Protein AF-A0A7S0WCN9-F1 (afdb_monomer_lite)

Structure (mmCIF, N/CA/C/O backbone):
data_AF-A0A7S0WCN9-F1
#
_entry.id   AF-A0A7S0WCN9-F1
#
loop_
_atom_site.group_PDB
_atom_site.id
_atom_site.type_symbol
_atom_site.label_atom_id
_atom_site.label_alt_id
_atom_site.label_comp_id
_atom_site.label_asym_id
_atom_site.label_entity_id
_atom_site.label_seq_id
_atom_site.pdbx_PDB_ins_code
_atom_site.Cartn_x
_atom_site.Cartn_y
_atom_site.Cartn_z
_atom_site.occupancy
_atom_site.B_iso_or_equiv
_atom_site.auth_seq_id
_atom_site.auth_comp_id
_atom_site.auth_asym_id
_atom_site.auth_atom_id
_atom_site.pdbx_PDB_model_num
ATOM 1 N N . LYS A 1 1 ? 2.904 -35.674 -7.002 1.00 62.03 1 LYS A N 1
ATOM 2 C CA . LYS A 1 1 ? 3.831 -34.622 -6.514 1.00 62.03 1 LYS A CA 1
ATOM 3 C C . LYS A 1 1 ? 3.930 -33.608 -7.644 1.00 62.03 1 LYS A C 1
ATOM 5 O O . LYS A 1 1 ? 4.230 -34.049 -8.742 1.00 62.03 1 LYS A O 1
ATOM 10 N N . ALA A 1 2 ? 3.577 -32.339 -7.441 1.00 75.25 2 ALA A N 1
ATOM 11 C CA . ALA A 1 2 ? 3.758 -31.344 -8.496 1.00 75.25 2 ALA A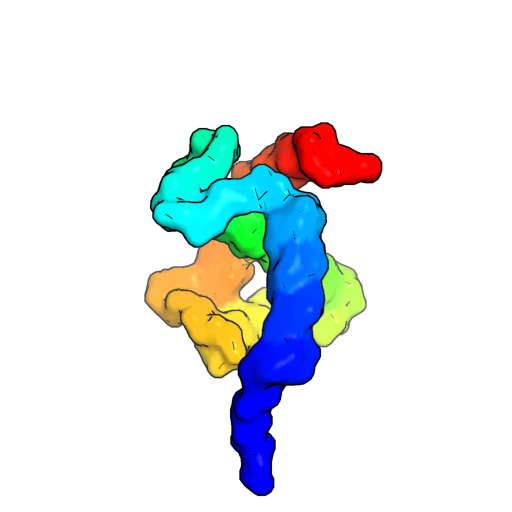 CA 1
ATOM 12 C C . ALA A 1 2 ? 5.265 -31.168 -8.734 1.00 75.25 2 ALA A C 1
ATOM 14 O O . ALA A 1 2 ? 6.011 -30.931 -7.783 1.00 75.25 2 ALA A O 1
ATOM 15 N N . THR A 1 3 ? 5.706 -31.360 -9.969 1.00 83.69 3 THR A N 1
ATOM 16 C CA . THR A 1 3 ? 7.075 -31.091 -10.415 1.00 83.69 3 THR A CA 1
ATOM 17 C C . THR A 1 3 ? 7.021 -29.947 -11.419 1.00 83.69 3 THR A C 1
ATOM 19 O O . THR A 1 3 ? 6.090 -29.931 -12.225 1.00 83.69 3 THR A O 1
ATOM 22 N N . PRO A 1 4 ? 7.959 -28.984 -11.373 1.00 83.88 4 PRO A N 1
ATOM 23 C CA . PRO A 1 4 ? 8.015 -27.924 -12.372 1.00 83.88 4 PRO A CA 1
ATOM 24 C C . PRO A 1 4 ? 8.097 -28.520 -13.782 1.00 83.88 4 PRO A C 1
ATOM 26 O O . PRO A 1 4 ? 8.861 -29.460 -13.992 1.00 83.88 4 PRO A O 1
ATOM 29 N N . ASP A 1 5 ? 7.319 -27.974 -14.716 1.00 91.19 5 ASP A N 1
ATOM 30 C CA . ASP A 1 5 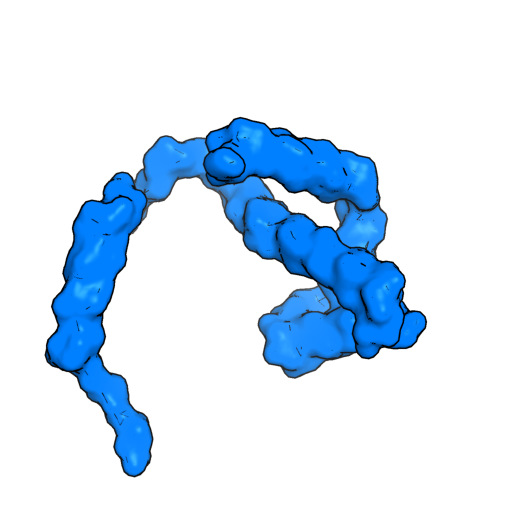? 7.359 -28.314 -16.141 1.00 91.19 5 ASP A CA 1
ATOM 31 C C . ASP A 1 5 ? 8.065 -27.181 -16.904 1.00 91.19 5 ASP A C 1
ATOM 33 O O . ASP A 1 5 ? 7.406 -26.236 -17.346 1.00 91.19 5 ASP A O 1
ATOM 37 N N . PRO A 1 6 ? 9.408 -27.203 -16.986 1.00 88.62 6 PRO A N 1
ATOM 38 C CA . PRO A 1 6 ? 10.170 -26.142 -17.632 1.00 88.62 6 PRO A CA 1
ATOM 39 C C . PRO A 1 6 ? 9.871 -26.036 -19.133 1.00 88.62 6 PRO A C 1
ATOM 41 O O . PRO A 1 6 ? 9.850 -24.924 -19.660 1.00 88.62 6 PRO A O 1
ATOM 44 N N . ASP A 1 7 ? 9.595 -27.157 -19.801 1.00 92.62 7 ASP A N 1
ATOM 45 C CA . ASP A 1 7 ? 9.348 -27.197 -21.244 1.00 92.62 7 ASP A CA 1
ATOM 46 C C . ASP A 1 7 ? 7.955 -26.652 -21.584 1.00 92.62 7 ASP A C 1
ATOM 48 O O . ASP A 1 7 ? 7.803 -25.884 -22.537 1.00 92.62 7 ASP A O 1
ATOM 52 N N . GLY A 1 8 ? 6.947 -26.959 -20.761 1.00 91.12 8 GLY A N 1
ATOM 53 C CA . GLY A 1 8 ? 5.594 -26.423 -20.912 1.00 91.12 8 GLY A CA 1
ATOM 54 C C . GLY A 1 8 ? 5.494 -24.916 -20.661 1.00 91.12 8 GLY A C 1
ATOM 55 O O . GLY A 1 8 ? 4.713 -24.232 -21.328 1.00 91.12 8 GLY A O 1
ATOM 56 N N . VAL A 1 9 ? 6.301 -24.357 -19.748 1.00 91.69 9 VAL A N 1
ATOM 57 C CA . VAL A 1 9 ? 6.300 -22.904 -19.469 1.00 91.69 9 VAL A CA 1
ATOM 58 C C . VAL A 1 9 ? 7.237 -22.101 -20.371 1.00 91.69 9 VAL A C 1
ATOM 60 O O . VAL A 1 9 ? 7.047 -20.891 -20.510 1.00 91.69 9 VAL A O 1
ATOM 63 N N . ALA A 1 10 ? 8.224 -22.733 -21.010 1.00 90.81 10 ALA A N 1
ATOM 64 C CA . ALA A 1 10 ? 9.166 -22.073 -21.914 1.00 90.81 10 ALA A CA 1
ATOM 65 C C . ALA A 1 10 ? 8.502 -21.170 -22.981 1.00 90.81 10 ALA A C 1
ATOM 67 O O . ALA A 1 10 ? 8.930 -20.016 -23.107 1.00 90.81 10 ALA A O 1
ATOM 68 N N . PRO A 1 11 ? 7.449 -21.597 -23.714 1.00 93.62 11 PRO A N 1
ATOM 69 C CA . PRO A 1 11 ? 6.794 -20.733 -24.698 1.00 93.62 11 PRO A CA 1
ATOM 70 C C . PRO A 1 11 ? 6.088 -19.524 -24.064 1.00 93.62 11 PRO A C 1
ATOM 72 O O . PRO A 1 11 ? 6.135 -18.430 -24.626 1.00 93.62 11 PRO A O 1
ATOM 75 N N . LEU A 1 12 ? 5.498 -19.680 -22.873 1.00 90.12 12 LEU A N 1
ATOM 76 C CA . LEU A 1 12 ? 4.849 -18.584 -22.138 1.00 90.12 12 LEU A CA 1
ATOM 77 C C . LEU A 1 12 ? 5.874 -17.545 -21.674 1.00 90.12 12 LEU A C 1
ATOM 79 O O . LEU A 1 12 ? 5.661 -16.338 -21.801 1.00 90.12 12 LEU A O 1
ATOM 83 N N . ILE A 1 13 ? 7.023 -18.018 -21.184 1.00 85.19 13 ILE A N 1
ATOM 84 C CA . ILE A 1 13 ? 8.144 -17.160 -20.804 1.00 85.19 13 ILE A CA 1
ATOM 85 C C . ILE A 1 13 ? 8.663 -16.406 -22.033 1.00 85.19 13 ILE A C 1
ATOM 87 O O . ILE A 1 13 ? 8.854 -15.195 -21.963 1.00 85.19 13 ILE A O 1
ATOM 91 N N . ALA A 1 14 ? 8.860 -17.084 -23.167 1.00 85.50 14 ALA A N 1
ATOM 92 C CA . ALA A 1 14 ? 9.323 -16.453 -24.403 1.00 85.50 14 ALA A CA 1
ATOM 93 C C . ALA A 1 14 ? 8.346 -15.377 -24.910 1.00 85.50 14 ALA A C 1
ATOM 95 O O . ALA A 1 14 ? 8.777 -14.282 -25.275 1.00 85.50 14 ALA A O 1
ATOM 96 N N . GLN A 1 15 ? 7.039 -15.648 -24.870 1.00 88.19 15 GLN A N 1
ATOM 97 C CA . GLN A 1 15 ? 6.007 -14.686 -25.255 1.00 88.19 15 GLN A CA 1
ATOM 98 C C . GLN A 1 15 ? 5.998 -13.453 -24.341 1.00 88.19 15 GLN A C 1
ATOM 100 O O . GLN A 1 15 ? 6.038 -12.326 -24.833 1.00 88.19 15 GLN A O 1
ATOM 105 N N . SER A 1 16 ? 5.999 -13.660 -23.021 1.00 84.38 16 SER A N 1
ATOM 106 C CA . SER A 1 16 ? 6.042 -12.575 -22.032 1.00 84.38 16 SER A CA 1
ATOM 107 C C . SER A 1 16 ? 7.287 -11.697 -22.212 1.00 84.38 16 SER A C 1
ATOM 109 O O . SER A 1 16 ? 7.205 -10.469 -22.238 1.00 84.38 16 SER A O 1
ATOM 111 N N . ARG A 1 17 ? 8.444 -12.328 -22.450 1.00 79.81 17 ARG A N 1
ATOM 112 C CA . ARG A 1 17 ? 9.712 -11.643 -22.736 1.00 79.81 17 ARG A CA 1
ATOM 113 C C . ARG A 1 17 ? 9.663 -10.809 -24.016 1.00 79.81 17 ARG A C 1
ATOM 115 O O . ARG A 1 17 ? 10.149 -9.685 -24.019 1.00 79.81 17 ARG A O 1
ATOM 122 N N . ALA A 1 18 ? 9.064 -11.326 -25.089 1.00 81.56 18 ALA A N 1
ATOM 123 C CA . ALA A 1 18 ? 8.911 -10.577 -26.337 1.00 81.56 18 ALA A CA 1
ATOM 124 C C . ALA A 1 18 ? 7.998 -9.347 -26.172 1.00 81.56 18 ALA A C 1
ATOM 126 O O . ALA A 1 18 ? 8.200 -8.326 -26.829 1.00 81.56 18 ALA A O 1
ATOM 127 N N . GLN A 1 19 ? 7.007 -9.430 -25.281 1.00 82.38 19 GLN A N 1
ATOM 128 C CA . GLN A 1 19 ? 6.061 -8.347 -25.012 1.00 82.38 19 GLN A CA 1
ATOM 129 C C . GLN A 1 19 ? 6.608 -7.279 -24.061 1.00 82.38 19 GLN A C 1
ATOM 131 O O . GLN A 1 19 ? 6.255 -6.110 -24.210 1.00 82.38 19 GLN A O 1
ATOM 136 N N . SER A 1 20 ? 7.462 -7.648 -23.101 1.00 73.75 20 SER A N 1
ATOM 137 C CA . SER A 1 20 ? 7.898 -6.735 -22.039 1.00 73.75 20 SER A CA 1
ATOM 138 C C . SER A 1 20 ? 8.747 -5.564 -22.543 1.00 73.75 20 SER A C 1
ATOM 140 O O . SER A 1 20 ? 8.786 -4.526 -21.888 1.00 73.75 20 SER A O 1
ATOM 142 N N . ARG A 1 21 ? 9.415 -5.699 -23.702 1.00 69.12 21 ARG A N 1
ATOM 143 C CA . ARG A 1 21 ? 10.404 -4.726 -24.220 1.00 69.12 21 ARG A CA 1
ATOM 144 C C . ARG A 1 21 ? 11.489 -4.364 -23.185 1.00 69.12 21 ARG A C 1
ATOM 146 O O . ARG A 1 21 ? 12.104 -3.304 -23.285 1.00 69.12 21 ARG A O 1
ATOM 153 N N . LEU A 1 22 ? 11.716 -5.227 -22.190 1.00 69.31 22 LEU A N 1
ATOM 154 C CA . LEU A 1 22 ? 12.718 -5.040 -21.141 1.00 69.31 22 LEU A CA 1
ATOM 155 C C . LEU A 1 22 ? 14.033 -5.735 -21.527 1.00 69.31 22 LEU A C 1
ATOM 157 O O . LEU A 1 22 ? 13.986 -6.830 -22.093 1.00 69.31 22 LEU A O 1
ATOM 161 N N . PRO A 1 23 ? 15.200 -5.163 -21.190 1.00 64.12 23 PRO A N 1
ATOM 162 C CA . PRO A 1 23 ? 16.465 -5.879 -21.248 1.00 64.12 23 PRO A CA 1
ATOM 163 C C . PRO A 1 23 ? 16.448 -7.053 -20.261 1.00 64.12 23 PRO A C 1
ATOM 165 O O . PRO A 1 23 ? 16.042 -6.906 -19.109 1.00 64.12 23 PRO A O 1
ATOM 168 N N . LEU A 1 24 ? 16.868 -8.234 -20.719 1.00 64.56 24 LEU A N 1
ATOM 169 C CA . LEU A 1 24 ? 16.893 -9.478 -19.929 1.00 64.56 24 LEU A CA 1
ATOM 170 C C . LEU A 1 24 ? 18.314 -9.989 -19.674 1.00 64.56 24 LEU A C 1
ATOM 172 O O . LEU A 1 24 ? 18.503 -11.065 -19.117 1.00 64.56 24 LEU A O 1
ATOM 176 N N . ASP A 1 25 ? 19.308 -9.219 -20.096 1.00 72.62 25 ASP A N 1
ATOM 177 C CA . ASP A 1 25 ? 20.741 -9.464 -19.932 1.00 72.62 25 ASP A CA 1
ATOM 178 C C . ASP A 1 25 ? 21.268 -8.995 -18.564 1.00 72.62 25 ASP A C 1
ATOM 180 O O . ASP A 1 25 ? 22.474 -8.971 -18.331 1.00 72.62 25 ASP A O 1
ATOM 184 N N . GLY A 1 26 ? 20.368 -8.610 -17.654 1.00 61.72 26 GLY A N 1
ATOM 185 C CA . GLY A 1 26 ? 20.724 -8.019 -16.367 1.00 61.72 26 GLY A CA 1
ATOM 186 C C . GLY A 1 26 ? 21.162 -6.559 -16.468 1.00 61.72 26 GLY A C 1
ATOM 187 O O . GLY A 1 26 ? 21.546 -5.984 -15.448 1.00 61.72 26 GLY A O 1
ATOM 188 N N . SER A 1 27 ? 21.093 -5.941 -17.654 1.00 62.41 27 SER A N 1
ATOM 189 C CA . SER A 1 27 ? 21.244 -4.494 -17.753 1.00 62.41 27 SER A CA 1
ATOM 190 C C . SER A 1 27 ? 20.080 -3.795 -17.035 1.00 62.41 27 SER A C 1
ATOM 192 O O . SER A 1 27 ? 18.973 -4.343 -16.953 1.00 62.41 27 SER A O 1
ATOM 194 N N . PRO A 1 28 ? 20.318 -2.607 -16.449 1.00 59.50 28 PRO A N 1
ATOM 195 C CA . PRO A 1 28 ? 19.282 -1.882 -15.733 1.00 59.50 28 PRO A CA 1
ATOM 196 C C . PRO A 1 28 ? 18.059 -1.676 -16.625 1.00 59.50 28 PRO A C 1
ATOM 198 O O . PRO A 1 28 ? 18.184 -1.277 -17.785 1.00 59.50 28 PRO A O 1
ATOM 201 N N . VAL A 1 29 ? 16.871 -1.930 -16.073 1.00 61.75 29 VAL A N 1
ATOM 202 C CA . VAL A 1 29 ? 15.606 -1.606 -16.739 1.00 61.75 29 VAL A CA 1
ATOM 203 C C . VAL A 1 29 ? 15.678 -0.141 -17.219 1.00 61.75 29 VAL A C 1
ATOM 205 O O . VAL A 1 29 ? 16.057 0.712 -16.419 1.00 61.75 29 VAL A O 1
ATOM 208 N N . PRO A 1 30 ? 15.323 0.203 -18.477 1.00 54.50 30 PRO A N 1
ATOM 209 C CA . PRO A 1 30 ? 15.594 1.524 -19.065 1.00 54.50 30 PRO A CA 1
ATOM 210 C C . PRO A 1 30 ? 14.826 2.695 -18.433 1.00 54.50 30 PRO A C 1
ATOM 212 O O . PRO A 1 30 ? 14.892 3.820 -18.922 1.00 54.50 30 PRO A O 1
ATOM 215 N N . ALA A 1 31 ? 14.072 2.457 -17.365 1.00 62.78 31 ALA A N 1
ATOM 216 C CA . ALA A 1 31 ? 13.440 3.496 -16.581 1.00 62.78 31 ALA A CA 1
ATOM 217 C C . ALA A 1 31 ? 14.364 3.800 -15.402 1.00 62.78 31 ALA A C 1
ATOM 219 O O . ALA A 1 31 ? 14.573 2.927 -14.568 1.00 62.78 31 ALA A O 1
ATOM 220 N N . GLY A 1 32 ? 14.916 5.015 -15.333 1.00 72.06 32 GLY A N 1
ATOM 221 C CA . GLY A 1 32 ? 15.734 5.508 -14.216 1.00 72.06 32 GLY A CA 1
ATOM 222 C C . GLY A 1 32 ? 14.954 5.649 -12.904 1.00 72.06 32 GLY A C 1
ATOM 223 O O . GLY A 1 32 ? 14.904 6.732 -12.333 1.00 72.06 32 GLY A O 1
ATOM 224 N N . LEU A 1 33 ? 14.298 4.573 -12.477 1.00 80.62 33 LEU A N 1
ATOM 225 C CA . LEU A 1 33 ? 13.606 4.427 -11.211 1.00 80.62 33 LEU A CA 1
ATOM 226 C C . LEU A 1 33 ? 14.641 4.069 -10.154 1.00 80.62 33 LEU A C 1
ATOM 228 O O . LEU A 1 33 ? 15.436 3.141 -10.326 1.00 80.62 33 LEU A O 1
ATOM 232 N N . SER A 1 34 ? 14.619 4.809 -9.057 1.00 88.12 34 SER A N 1
ATOM 233 C CA . SER A 1 34 ? 15.378 4.452 -7.868 1.00 88.12 34 SER A CA 1
ATOM 234 C C . SER A 1 34 ? 14.789 3.190 -7.211 1.00 88.12 34 SER A C 1
ATOM 236 O O . SER A 1 34 ? 13.617 2.864 -7.432 1.00 88.12 34 SER A O 1
ATOM 238 N N . PRO A 1 35 ? 15.561 2.456 -6.389 1.00 87.44 35 PRO A N 1
ATOM 239 C CA . PRO A 1 35 ? 15.018 1.382 -5.554 1.00 87.44 35 PRO A CA 1
ATOM 240 C C . PRO A 1 35 ? 13.813 1.831 -4.717 1.00 87.44 35 PRO A C 1
ATOM 242 O O . PRO A 1 35 ? 12.873 1.062 -4.514 1.00 87.44 35 PRO A O 1
ATOM 245 N N . GLU A 1 36 ? 13.820 3.087 -4.273 1.00 91.12 36 GLU A N 1
ATOM 246 C CA . GLU A 1 36 ? 12.721 3.721 -3.557 1.00 91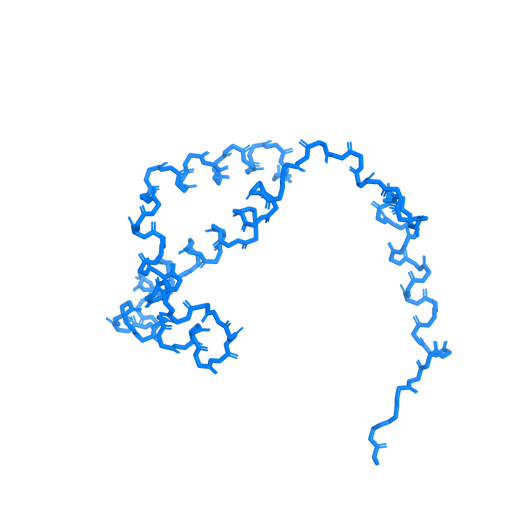.12 36 GLU A CA 1
ATOM 247 C C . GLU A 1 36 ? 11.488 3.868 -4.452 1.00 91.12 36 GLU A C 1
ATOM 249 O O . GLU A 1 36 ? 10.403 3.458 -4.046 1.00 91.12 36 GLU A O 1
ATOM 254 N N . ASP A 1 37 ? 11.650 4.359 -5.686 1.00 90.12 37 ASP A N 1
ATOM 255 C CA . ASP A 1 37 ? 10.540 4.455 -6.642 1.00 90.12 37 ASP A CA 1
ATOM 256 C C . ASP A 1 37 ? 9.930 3.077 -6.912 1.00 90.12 37 ASP A C 1
ATOM 258 O O . ASP A 1 37 ? 8.711 2.940 -6.948 1.00 90.12 37 ASP A O 1
ATOM 262 N N . ILE A 1 38 ? 10.757 2.037 -7.057 1.00 90.19 38 ILE A N 1
ATOM 263 C CA . ILE A 1 38 ? 10.277 0.663 -7.254 1.00 90.19 38 ILE A CA 1
ATOM 264 C C . ILE A 1 38 ? 9.450 0.210 -6.047 1.00 90.19 38 ILE A C 1
ATOM 266 O O . ILE A 1 38 ? 8.344 -0.307 -6.216 1.00 90.19 38 ILE A O 1
ATOM 270 N N . ALA A 1 39 ? 9.960 0.412 -4.829 1.00 92.62 39 ALA A N 1
ATOM 271 C CA . ALA A 1 39 ? 9.255 0.025 -3.613 1.00 92.62 39 ALA A CA 1
ATOM 272 C C . ALA A 1 39 ? 7.914 0.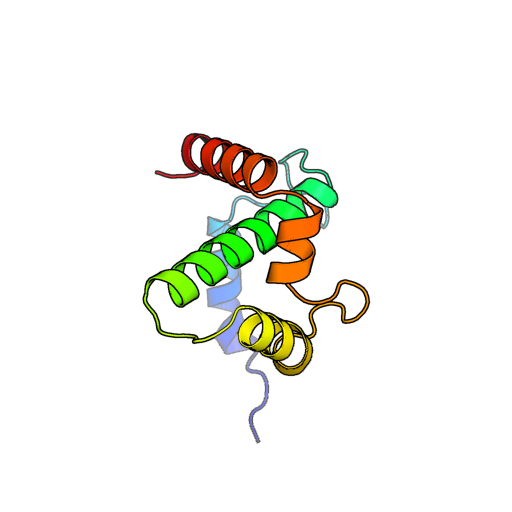760 -3.479 1.00 92.62 39 ALA A C 1
ATOM 274 O O . ALA A 1 39 ? 6.886 0.138 -3.216 1.00 92.62 39 ALA A O 1
ATOM 275 N N . GLU A 1 40 ? 7.892 2.071 -3.694 1.00 95.31 40 GLU A N 1
ATOM 276 C CA . GLU A 1 40 ? 6.666 2.855 -3.587 1.00 95.31 40 GLU A CA 1
ATOM 277 C C . GLU A 1 40 ? 5.671 2.535 -4.710 1.00 95.31 40 GLU A C 1
ATOM 279 O O . GLU A 1 40 ? 4.477 2.429 -4.439 1.00 95.31 40 GLU A O 1
ATOM 284 N N . MET A 1 41 ? 6.132 2.315 -5.948 1.00 94.12 41 MET A N 1
ATOM 285 C CA . MET A 1 41 ? 5.268 1.899 -7.061 1.00 94.12 41 MET A CA 1
ATOM 286 C C . MET A 1 41 ? 4.591 0.553 -6.792 1.00 94.12 41 MET A C 1
ATOM 288 O O . MET A 1 41 ? 3.476 0.333 -7.260 1.00 94.12 41 MET A O 1
ATOM 292 N N . ILE A 1 42 ? 5.234 -0.330 -6.023 1.00 94.12 42 ILE A N 1
ATOM 293 C CA . ILE A 1 42 ? 4.657 -1.611 -5.605 1.00 94.12 42 ILE A CA 1
ATOM 294 C C . ILE A 1 42 ? 3.706 -1.422 -4.419 1.00 94.12 42 ILE A C 1
ATOM 296 O O . ILE A 1 42 ? 2.581 -1.917 -4.450 1.00 94.12 42 ILE A O 1
ATOM 300 N N . PHE A 1 43 ? 4.131 -0.721 -3.365 1.00 97.00 43 PHE A N 1
ATOM 301 C CA . PHE A 1 43 ? 3.407 -0.723 -2.091 1.00 97.00 43 PHE A CA 1
ATOM 302 C C . PHE A 1 43 ? 2.357 0.382 -1.949 1.00 97.00 43 PHE A C 1
ATOM 304 O O . PHE A 1 43 ? 1.369 0.173 -1.250 1.00 97.00 43 PHE A O 1
ATOM 311 N N . PHE A 1 44 ? 2.488 1.534 -2.611 1.00 98.12 44 PHE A N 1
ATOM 312 C CA . PHE A 1 44 ? 1.473 2.593 -2.518 1.00 98.12 44 PHE A CA 1
ATOM 313 C C . PHE A 1 44 ? 0.117 2.172 -3.102 1.00 98.12 44 PHE A C 1
ATOM 315 O O . PHE A 1 44 ? -0.900 2.476 -2.475 1.00 98.12 44 PHE A O 1
ATOM 322 N N . PRO A 1 45 ? 0.042 1.440 -4.234 1.00 97.69 45 PRO A N 1
ATOM 323 C CA . PRO A 1 45 ? -1.226 0.879 -4.693 1.00 97.69 45 PRO A CA 1
ATOM 324 C C . PRO A 1 45 ? -1.847 -0.086 -3.680 1.00 97.69 45 PRO A C 1
ATOM 326 O O . PRO A 1 45 ? -3.062 -0.085 -3.512 1.00 97.69 45 PRO A O 1
ATOM 329 N N . VAL A 1 46 ? -1.027 -0.861 -2.959 1.00 97.62 46 VAL A N 1
ATOM 330 C CA . VAL A 1 46 ? -1.507 -1.771 -1.906 1.00 97.62 46 VAL A CA 1
ATOM 331 C C . VAL A 1 46 ? -2.074 -0.990 -0.719 1.00 97.62 46 VAL A C 1
ATOM 333 O O . VAL A 1 46 ? -3.126 -1.357 -0.208 1.00 97.62 46 VAL A O 1
ATOM 336 N N . VAL A 1 47 ? -1.441 0.118 -0.318 1.00 98.00 47 VAL A N 1
ATOM 337 C CA . VAL A 1 47 ? -2.003 1.025 0.701 1.00 98.00 47 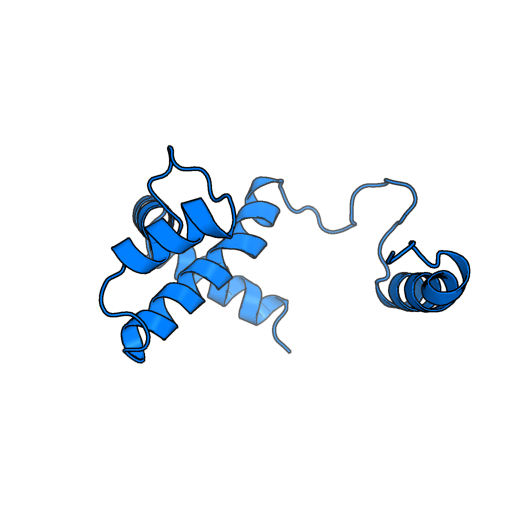VAL A CA 1
ATOM 338 C C . VAL A 1 47 ? -3.337 1.609 0.229 1.00 98.00 47 VAL A C 1
ATOM 340 O O . VAL A 1 47 ? -4.301 1.634 0.990 1.00 98.00 47 VAL A O 1
ATOM 343 N N . ASN A 1 48 ? -3.433 2.028 -1.035 1.00 97.81 48 ASN A N 1
ATOM 344 C CA . ASN A 1 48 ? -4.682 2.547 -1.592 1.00 97.81 48 ASN A CA 1
ATOM 345 C C . ASN A 1 48 ? -5.798 1.489 -1.604 1.00 97.81 48 ASN A C 1
ATOM 347 O O . ASN A 1 48 ? -6.939 1.795 -1.265 1.00 97.81 48 ASN A O 1
ATOM 351 N N . GLU A 1 49 ? -5.475 0.240 -1.939 1.00 97.69 49 GLU A N 1
ATOM 352 C CA . GLU A 1 49 ? -6.436 -0.862 -1.872 1.00 97.69 49 GLU A CA 1
ATOM 353 C C . GLU A 1 49 ? -6.828 -1.191 -0.427 1.00 97.69 49 GLU A C 1
ATOM 355 O O . GLU A 1 49 ? -8.003 -1.418 -0.154 1.00 97.69 49 GLU A O 1
ATOM 360 N N . ALA A 1 50 ? -5.893 -1.113 0.526 1.00 97.19 50 ALA A N 1
ATOM 361 C CA . ALA A 1 50 ? -6.201 -1.237 1.949 1.00 97.19 50 ALA A CA 1
ATOM 362 C C . ALA A 1 50 ? -7.221 -0.174 2.407 1.00 97.19 50 ALA A C 1
ATOM 364 O O . ALA A 1 50 ? -8.170 -0.490 3.125 1.00 97.19 50 ALA A O 1
ATOM 365 N N . CYS A 1 51 ? -7.085 1.074 1.942 1.00 96.50 51 CYS A N 1
ATOM 366 C CA . CYS A 1 51 ? -8.081 2.118 2.188 1.00 96.50 51 CYS A CA 1
ATOM 367 C C . CYS A 1 51 ? -9.443 1.779 1.566 1.00 96.50 51 CYS A C 1
ATOM 369 O O . CYS A 1 51 ? -10.474 2.036 2.189 1.00 96.50 51 CYS A O 1
ATOM 371 N N . ARG A 1 52 ? -9.464 1.193 0.362 1.00 97.81 52 ARG A N 1
ATOM 372 C CA . ARG A 1 52 ? -10.707 0.790 -0.310 1.00 97.81 52 ARG A CA 1
ATOM 373 C C . ARG A 1 52 ? -11.426 -0.328 0.428 1.00 97.81 52 ARG A C 1
ATOM 375 O O . ARG A 1 52 ? -12.601 -0.163 0.724 1.00 97.81 52 ARG A O 1
ATOM 382 N N . VAL A 1 53 ? -10.742 -1.406 0.806 1.00 97.69 53 VAL A N 1
ATOM 383 C CA . VAL A 1 53 ? -11.385 -2.520 1.530 1.00 97.69 53 VAL A CA 1
ATOM 384 C C . VAL A 1 53 ? -11.894 -2.101 2.916 1.00 97.69 53 VAL A C 1
ATOM 386 O O . VAL A 1 53 ? -12.896 -2.642 3.385 1.00 97.69 53 VAL A O 1
ATOM 389 N N . LEU A 1 54 ? -11.257 -1.110 3.556 1.00 96.44 54 LEU A N 1
ATOM 390 C CA . LEU A 1 54 ? -11.781 -0.475 4.772 1.00 96.44 54 LEU A CA 1
ATOM 391 C C . LEU A 1 54 ? -13.036 0.353 4.478 1.00 96.44 54 LEU A C 1
ATOM 393 O O . LEU A 1 54 ? -14.037 0.214 5.175 1.00 96.44 54 LEU A O 1
ATOM 397 N N . ALA A 1 55 ? -13.003 1.199 3.445 1.00 97.19 55 ALA A N 1
ATOM 398 C CA . ALA A 1 55 ? -14.133 2.049 3.065 1.00 97.19 55 ALA A CA 1
ATOM 399 C C . ALA A 1 55 ? -15.352 1.241 2.586 1.00 97.19 55 ALA A C 1
ATOM 401 O O . ALA A 1 55 ? -16.490 1.621 2.850 1.00 97.19 55 ALA A O 1
ATOM 402 N N . GLU A 1 56 ? -15.116 0.114 1.914 1.00 98.12 56 GLU A N 1
ATOM 403 C CA . GLU A 1 56 ? -16.133 -0.838 1.460 1.00 98.12 56 GLU A CA 1
ATOM 404 C C . GLU A 1 56 ? -16.668 -1.715 2.614 1.00 98.12 56 GLU A C 1
ATOM 406 O O . GLU A 1 56 ? -17.627 -2.462 2.427 1.00 98.12 56 GLU A O 1
ATOM 411 N N . GLY A 1 57 ? -16.085 -1.623 3.818 1.00 96.94 57 GLY A N 1
ATOM 412 C CA . GLY A 1 57 ? -16.516 -2.373 5.000 1.00 96.94 57 GLY A CA 1
ATOM 413 C C . GLY A 1 57 ? -16.188 -3.869 4.955 1.00 96.94 57 GLY A C 1
ATOM 414 O O . GLY A 1 57 ? -16.727 -4.634 5.753 1.00 96.94 57 GLY A O 1
ATOM 415 N N . ILE A 1 58 ? -15.306 -4.294 4.043 1.00 97.56 58 ILE A N 1
ATOM 416 C CA . ILE A 1 58 ? -14.825 -5.682 3.941 1.00 97.56 58 ILE A CA 1
ATOM 417 C C . ILE A 1 58 ? -13.993 -6.037 5.178 1.00 97.56 58 ILE A C 1
ATOM 419 O O . ILE A 1 58 ? -14.053 -7.160 5.679 1.00 97.56 58 ILE A O 1
ATOM 423 N N . VAL A 1 59 ? -13.231 -5.065 5.682 1.00 96.88 59 VAL A N 1
ATOM 424 C CA . VAL A 1 59 ? -12.438 -5.190 6.904 1.00 96.88 59 VAL A CA 1
ATOM 425 C C . VAL A 1 59 ? -12.905 -4.154 7.921 1.00 96.88 59 VAL A C 1
ATOM 427 O O . VAL A 1 59 ? -13.143 -2.999 7.581 1.00 96.88 59 VAL A O 1
ATOM 430 N N . VAL A 1 60 ? -13.027 -4.564 9.186 1.00 96.00 60 VAL A N 1
ATOM 431 C CA . VAL A 1 60 ? -13.577 -3.718 10.259 1.00 96.00 60 VAL A CA 1
ATOM 432 C C . VAL A 1 60 ? -12.546 -2.714 10.784 1.00 96.00 60 VAL A C 1
ATOM 434 O O . VAL A 1 60 ? -12.912 -1.618 11.207 1.00 96.00 60 VAL A O 1
ATOM 437 N N . LYS A 1 61 ? -11.258 -3.081 10.801 1.00 97.19 61 LYS 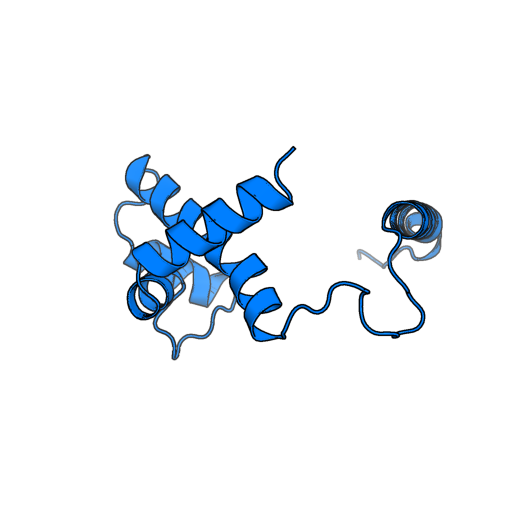A N 1
ATOM 438 C CA . LYS A 1 61 ? -10.174 -2.272 11.379 1.00 97.19 61 LYS A CA 1
ATOM 439 C C . LYS A 1 61 ? -8.906 -2.351 10.535 1.00 97.19 61 LYS A C 1
ATOM 441 O O . LYS A 1 61 ? -8.544 -3.419 10.051 1.00 97.19 61 LYS A O 1
ATOM 446 N N . SER A 1 62 ? -8.171 -1.244 10.444 1.00 96.81 62 SER A N 1
ATOM 447 C CA . SER A 1 62 ? -6.871 -1.194 9.753 1.00 96.81 62 SER A CA 1
ATOM 448 C C . SER A 1 62 ? -5.851 -2.182 10.328 1.00 96.81 62 SER A C 1
ATOM 450 O O . SER A 1 62 ? -5.118 -2.812 9.572 1.00 96.81 62 SER A O 1
ATOM 452 N N . SER A 1 63 ? -5.866 -2.402 11.646 1.00 97.25 63 SER A N 1
ATOM 453 C CA . SER A 1 63 ? -4.983 -3.356 12.331 1.00 97.25 63 SER A CA 1
ATOM 454 C C . SER A 1 63 ? -5.110 -4.796 11.827 1.00 97.25 63 SER A C 1
ATOM 456 O O . SER A 1 63 ? -4.142 -5.558 11.885 1.00 97.25 63 SER A O 1
ATOM 458 N N . ASP A 1 64 ? -6.290 -5.187 11.341 1.00 97.94 64 ASP A N 1
ATOM 459 C CA . ASP A 1 64 ? -6.514 -6.534 10.810 1.00 97.94 64 ASP A CA 1
ATOM 460 C C . ASP A 1 64 ? -5.813 -6.689 9.452 1.00 97.94 64 ASP A C 1
ATOM 462 O O . ASP A 1 64 ? -5.227 -7.735 9.171 1.00 97.94 64 ASP A O 1
ATOM 466 N N . ILE A 1 65 ? -5.780 -5.617 8.650 1.00 97.81 65 ILE A N 1
ATOM 467 C CA . ILE A 1 65 ? -5.015 -5.557 7.396 1.00 97.81 65 ILE A CA 1
ATOM 468 C C . ILE A 1 65 ? -3.519 -5.598 7.688 1.00 97.81 65 ILE A C 1
ATOM 470 O O . ILE A 1 65 ? -2.793 -6.351 7.045 1.00 97.81 65 ILE A O 1
ATOM 474 N N . ASP A 1 66 ? -3.056 -4.833 8.676 1.00 98.19 66 ASP A N 1
ATOM 475 C CA . ASP A 1 66 ? -1.649 -4.832 9.084 1.00 98.19 66 ASP A CA 1
ATOM 476 C C . ASP A 1 66 ? -1.193 -6.220 9.545 1.00 98.19 66 ASP A C 1
ATOM 478 O O . ASP A 1 66 ? -0.158 -6.723 9.102 1.00 98.19 66 ASP A O 1
ATOM 482 N N . THR A 1 67 ? -2.013 -6.888 10.357 1.00 97.94 67 THR A N 1
ATOM 483 C CA . THR A 1 67 ? -1.756 -8.256 10.821 1.00 97.94 67 THR A CA 1
ATOM 484 C C . THR A 1 67 ? -1.730 -9.242 9.654 1.00 97.94 67 THR A C 1
ATOM 486 O O . THR A 1 67 ? -0.815 -10.063 9.563 1.00 97.94 67 THR A O 1
ATOM 489 N N . ALA A 1 68 ? -2.686 -9.146 8.725 1.00 97.31 68 ALA A N 1
ATOM 490 C CA . ALA A 1 68 ? -2.727 -9.988 7.533 1.00 97.31 68 ALA A CA 1
ATOM 491 C C . ALA A 1 68 ? -1.523 -9.747 6.609 1.00 97.31 68 ALA A C 1
ATOM 493 O O . ALA A 1 68 ? -0.954 -10.699 6.076 1.00 97.31 68 ALA A O 1
ATOM 494 N N . ALA A 1 69 ? -1.082 -8.498 6.450 1.00 97.38 69 ALA A N 1
ATOM 495 C CA . ALA A 1 69 ? 0.090 -8.167 5.650 1.00 97.38 69 ALA A CA 1
ATOM 496 C C . ALA A 1 69 ? 1.374 -8.745 6.261 1.00 97.38 69 ALA A C 1
ATOM 498 O O . ALA A 1 69 ? 2.191 -9.323 5.542 1.00 97.38 69 ALA A O 1
ATOM 499 N N . ILE A 1 70 ? 1.540 -8.645 7.582 1.00 98.06 70 ILE A N 1
ATOM 500 C CA . ILE A 1 70 ? 2.710 -9.183 8.286 1.00 98.06 70 ILE A CA 1
ATOM 501 C C . ILE A 1 70 ? 2.716 -10.713 8.239 1.00 98.06 70 ILE A C 1
ATOM 503 O O . ILE A 1 70 ? 3.696 -11.314 7.802 1.00 98.06 70 ILE A O 1
ATOM 507 N N . LEU A 1 71 ? 1.628 -11.351 8.677 1.00 97.88 71 LEU A N 1
ATOM 508 C CA . LEU A 1 71 ? 1.578 -12.804 8.848 1.00 97.88 71 LEU A CA 1
ATOM 509 C C . LEU A 1 71 ? 1.350 -13.556 7.532 1.00 97.88 71 LEU A C 1
ATOM 511 O O . LEU A 1 71 ? 1.841 -14.669 7.375 1.00 97.88 71 LEU A O 1
ATOM 515 N N . GLY A 1 72 ? 0.599 -12.968 6.600 1.00 96.75 72 GLY A N 1
ATOM 516 C CA . GLY A 1 72 ? 0.207 -13.608 5.344 1.00 96.75 72 GLY A CA 1
ATOM 517 C C . GLY A 1 72 ? 1.129 -13.295 4.168 1.00 96.75 72 GLY A C 1
ATOM 518 O O . GLY A 1 72 ? 1.396 -14.178 3.358 1.00 96.75 72 GLY A O 1
ATOM 519 N N . MET A 1 73 ? 1.631 -12.059 4.069 1.00 94.81 73 MET A N 1
ATOM 520 C CA . MET A 1 73 ? 2.474 -11.615 2.945 1.00 94.81 73 MET A CA 1
ATOM 521 C C . MET A 1 73 ? 3.942 -11.393 3.330 1.00 94.81 73 MET A C 1
ATOM 523 O O . MET A 1 73 ? 4.758 -11.076 2.467 1.00 94.81 73 MET A O 1
ATOM 527 N N . GLY A 1 74 ? 4.295 -11.551 4.610 1.00 95.81 74 GLY A N 1
ATOM 528 C CA . GLY A 1 74 ? 5.656 -11.325 5.095 1.00 95.81 74 GLY A CA 1
ATOM 529 C C . GLY A 1 74 ? 6.062 -9.850 5.113 1.00 95.81 74 GLY A C 1
ATOM 530 O O . GLY A 1 74 ? 7.250 -9.543 5.003 1.00 95.81 74 GLY A O 1
ATOM 531 N N . PHE A 1 75 ? 5.101 -8.923 5.229 1.00 97.00 75 PHE A N 1
ATOM 532 C CA . PHE A 1 75 ? 5.420 -7.502 5.345 1.00 97.00 75 PHE A CA 1
ATOM 533 C C . PHE A 1 75 ? 6.280 -7.245 6.602 1.00 97.00 75 PHE A C 1
ATOM 535 O O . PHE A 1 75 ? 6.025 -7.849 7.648 1.00 97.00 75 PHE A O 1
ATOM 542 N N . PRO A 1 76 ? 7.293 -6.357 6.548 1.00 96.44 76 PRO A N 1
ATOM 543 C CA . PRO A 1 76 ? 8.219 -6.161 7.661 1.00 96.44 76 PRO A CA 1
ATOM 544 C C . PRO A 1 76 ? 7.526 -5.747 8.968 1.00 96.44 76 PRO A C 1
ATOM 546 O O . PRO A 1 76 ? 7.068 -4.614 9.106 1.00 96.44 76 PRO A O 1
ATOM 549 N N . ALA A 1 77 ? 7.518 -6.641 9.962 1.00 96.75 77 ALA A N 1
ATOM 550 C CA . ALA A 1 77 ? 6.838 -6.418 11.242 1.00 96.75 77 ALA A CA 1
ATOM 551 C C . ALA A 1 77 ? 7.348 -5.177 11.999 1.00 96.75 77 ALA A C 1
ATOM 553 O O . ALA A 1 77 ? 6.571 -4.473 12.637 1.00 96.75 77 ALA A O 1
ATOM 554 N N . PHE A 1 78 ? 8.639 -4.849 11.878 1.00 96.69 78 PHE A N 1
ATOM 555 C CA . PHE A 1 78 ? 9.226 -3.653 12.498 1.00 96.69 78 PHE A CA 1
ATOM 556 C C . PHE A 1 78 ? 8.718 -2.329 11.897 1.00 96.69 78 PHE A C 1
ATOM 558 O O . PHE A 1 78 ? 9.023 -1.267 12.430 1.00 96.69 78 PHE A O 1
ATOM 565 N N . ARG A 1 79 ? 7.956 -2.376 10.795 1.00 95.81 79 ARG A N 1
ATOM 566 C CA . ARG A 1 79 ? 7.249 -1.224 10.216 1.00 95.81 79 ARG A CA 1
ATOM 567 C C . ARG A 1 79 ? 5.772 -1.159 10.621 1.00 95.81 79 ARG A C 1
ATOM 569 O O . ARG A 1 79 ? 5.041 -0.356 10.060 1.00 95.81 79 ARG A O 1
ATOM 576 N N . GLY A 1 80 ? 5.317 -2.008 11.544 1.00 96.00 80 GLY A N 1
ATOM 577 C CA . GLY A 1 80 ? 3.958 -1.991 12.103 1.00 96.00 80 GLY A CA 1
ATOM 578 C C . GLY A 1 80 ? 2.855 -2.567 11.207 1.00 96.00 80 GLY A C 1
ATOM 579 O O . GLY A 1 80 ? 1.795 -2.904 11.717 1.00 96.00 80 GLY A O 1
ATOM 580 N N . GLY A 1 81 ? 3.106 -2.734 9.907 1.00 97.12 81 GLY A N 1
ATOM 581 C CA . GLY A 1 81 ? 2.130 -3.207 8.921 1.00 97.12 81 GLY A CA 1
ATOM 582 C C . GLY A 1 81 ? 2.032 -2.249 7.738 1.00 97.12 81 GLY A C 1
ATOM 583 O O . GLY A 1 81 ? 2.669 -1.198 7.741 1.00 97.12 81 GLY A O 1
ATOM 584 N N . ILE A 1 82 ? 1.301 -2.624 6.688 1.00 97.38 82 ILE A N 1
ATOM 585 C CA . ILE A 1 82 ? 1.267 -1.839 5.449 1.00 97.38 82 ILE A CA 1
ATOM 586 C C . ILE A 1 82 ? 0.462 -0.541 5.575 1.00 97.38 82 ILE A C 1
ATOM 588 O O . ILE A 1 82 ? 0.866 0.474 5.012 1.00 97.38 82 ILE A O 1
ATOM 592 N N . VAL A 1 83 ? -0.628 -0.545 6.343 1.00 97.50 83 VAL A N 1
ATOM 593 C CA . VAL A 1 83 ? -1.431 0.648 6.632 1.00 97.50 83 VAL A CA 1
ATOM 594 C C . VAL A 1 83 ? -0.684 1.532 7.622 1.00 97.50 83 VAL A C 1
ATOM 596 O O . VAL A 1 83 ? -0.493 2.712 7.342 1.00 97.50 83 VAL A O 1
ATOM 599 N N . HIS A 1 84 ? -0.150 0.956 8.706 1.00 97.75 84 HIS A N 1
ATOM 600 C CA . HIS A 1 84 ? 0.687 1.692 9.660 1.00 97.75 84 HIS A CA 1
ATOM 601 C C . HIS A 1 84 ? 1.901 2.360 8.990 1.00 97.75 84 HIS A C 1
ATOM 603 O O . HIS A 1 84 ? 2.208 3.528 9.234 1.00 97.75 84 HIS A O 1
ATOM 609 N N . TRP A 1 85 ? 2.593 1.635 8.107 1.00 97.44 85 TRP A N 1
ATOM 610 C CA . TRP A 1 85 ? 3.682 2.199 7.318 1.00 97.44 85 TRP A CA 1
ATOM 611 C C . TRP A 1 85 ? 3.184 3.287 6.359 1.00 97.44 85 TRP A C 1
ATOM 613 O O . TRP A 1 85 ? 3.823 4.335 6.257 1.00 97.44 85 TRP A O 1
ATOM 623 N N . GLY A 1 86 ? 2.042 3.088 5.698 1.00 97.25 86 GLY A N 1
ATOM 624 C CA . GLY A 1 86 ? 1.423 4.103 4.845 1.00 97.25 86 GLY A CA 1
ATOM 625 C C . GLY A 1 86 ? 1.142 5.415 5.588 1.00 97.25 86 GLY A C 1
ATOM 626 O O . GLY A 1 86 ? 1.471 6.490 5.083 1.00 97.25 86 GLY A O 1
ATOM 627 N N . ASP A 1 87 ? 0.641 5.337 6.822 1.00 97.00 87 ASP A N 1
ATOM 628 C CA . ASP A 1 87 ? 0.427 6.505 7.682 1.00 97.00 87 ASP A CA 1
ATOM 629 C C . ASP A 1 87 ? 1.746 7.213 8.028 1.00 97.00 87 ASP A C 1
ATOM 631 O O . ASP A 1 87 ? 1.799 8.443 8.044 1.00 97.00 87 ASP A O 1
ATOM 635 N N . SER A 1 88 ? 2.833 6.456 8.234 1.00 96.75 88 SER A N 1
ATOM 636 C CA . SER A 1 88 ? 4.169 7.020 8.493 1.00 96.75 88 SER A CA 1
ATOM 637 C C . SER A 1 88 ? 4.766 7.771 7.292 1.00 96.75 88 SER A C 1
ATOM 639 O O . SER A 1 88 ? 5.515 8.729 7.475 1.00 96.75 88 SER A O 1
ATOM 641 N N . VAL A 1 89 ? 4.422 7.363 6.064 1.00 96.75 89 VAL A N 1
ATOM 642 C CA . VAL A 1 89 ? 4.794 8.064 4.822 1.00 96.75 89 VAL A CA 1
ATOM 643 C C . VAL A 1 89 ? 3.913 9.297 4.605 1.00 96.75 89 VAL A C 1
ATOM 645 O O . VAL A 1 89 ? 4.381 10.338 4.141 1.00 96.75 89 VAL A O 1
ATOM 648 N N . GLY A 1 90 ? 2.634 9.183 4.956 1.00 97.19 90 GLY A N 1
ATOM 649 C CA . GLY A 1 90 ? 1.651 10.251 4.894 1.00 97.19 90 GLY A CA 1
ATOM 650 C C . GLY A 1 90 ? 0.727 10.139 3.671 1.00 97.19 90 GLY A C 1
ATOM 651 O O . GLY A 1 90 ? 1.193 10.048 2.527 1.00 97.19 90 GLY A O 1
ATOM 652 N N . PRO A 1 91 ? -0.602 10.238 3.864 1.00 95.00 91 PRO A N 1
ATOM 653 C CA . PRO A 1 91 ? -1.583 9.981 2.808 1.00 95.00 91 PRO A CA 1
ATOM 654 C C . PRO A 1 91 ? -1.491 10.970 1.637 1.00 95.00 91 PRO A C 1
ATOM 656 O O . PRO A 1 91 ? -1.736 10.599 0.491 1.00 95.00 91 PRO A O 1
ATOM 659 N N . ALA A 1 92 ? -1.095 12.222 1.891 1.00 97.50 92 ALA A N 1
ATOM 660 C CA . ALA A 1 92 ? -0.925 13.225 0.839 1.00 97.50 92 ALA A CA 1
ATOM 661 C C . ALA A 1 92 ? 0.223 12.873 -0.122 1.00 97.50 92 ALA A C 1
ATOM 663 O O . ALA A 1 92 ? 0.082 13.033 -1.335 1.00 97.50 92 ALA A O 1
ATOM 664 N N . VAL A 1 93 ? 1.341 12.361 0.405 1.00 97.81 93 VAL A N 1
ATOM 665 C CA . VAL A 1 93 ? 2.493 11.932 -0.402 1.00 97.81 93 VAL A CA 1
ATOM 666 C C . VAL A 1 93 ? 2.091 10.754 -1.284 1.00 97.81 93 VAL A C 1
ATOM 668 O O . VAL A 1 93 ? 2.300 10.792 -2.498 1.00 97.81 93 VAL A O 1
ATOM 671 N N . ILE A 1 94 ? 1.439 9.757 -0.682 1.00 97.88 94 ILE A N 1
ATOM 672 C CA . ILE A 1 94 ? 0.961 8.555 -1.369 1.00 97.88 94 ILE A CA 1
ATOM 673 C C . ILE A 1 94 ? -0.012 8.927 -2.491 1.00 97.88 94 ILE A C 1
ATOM 675 O O . ILE A 1 94 ? 0.203 8.556 -3.646 1.00 97.88 94 ILE A O 1
ATOM 679 N N . ALA A 1 95 ? -1.040 9.724 -2.189 1.00 97.38 95 ALA A N 1
ATOM 680 C CA . ALA A 1 95 ? -2.039 10.133 -3.171 1.00 97.38 95 ALA A CA 1
ATOM 681 C C . ALA A 1 95 ? -1.430 10.933 -4.334 1.00 97.38 95 ALA A C 1
ATOM 683 O O . ALA A 1 95 ? -1.827 10.745 -5.485 1.00 97.38 95 ALA A O 1
ATOM 684 N N . ASN A 1 96 ? -0.462 11.812 -4.061 1.00 97.88 96 ASN A N 1
ATOM 685 C CA . ASN A 1 96 ? 0.201 12.596 -5.102 1.00 97.88 96 ASN A CA 1
ATOM 686 C C . ASN A 1 96 ? 1.058 11.720 -6.024 1.00 97.88 96 ASN A C 1
ATOM 688 O O . ASN A 1 96 ? 0.965 11.867 -7.244 1.00 97.88 96 ASN A O 1
ATOM 692 N N . LYS A 1 97 ? 1.840 10.778 -5.472 1.00 96.50 97 LYS A N 1
ATOM 693 C CA . LYS A 1 97 ? 2.628 9.836 -6.287 1.00 96.50 97 LYS A CA 1
ATOM 694 C C . LYS A 1 97 ? 1.728 8.931 -7.127 1.00 96.50 97 LYS A C 1
ATOM 696 O O . LYS A 1 97 ? 1.935 8.830 -8.335 1.00 96.50 97 LYS A O 1
ATOM 701 N N . LEU A 1 98 ? 0.669 8.374 -6.532 1.00 96.75 98 LEU A N 1
ATOM 702 C CA . LEU A 1 98 ? -0.307 7.547 -7.247 1.00 96.75 98 LEU A CA 1
ATOM 703 C C . LEU A 1 98 ? -0.981 8.301 -8.396 1.00 96.75 98 LEU A C 1
ATOM 705 O O . LEU A 1 98 ? -1.067 7.764 -9.496 1.00 96.75 98 LEU A O 1
ATOM 709 N N . ARG A 1 99 ? -1.406 9.555 -8.186 1.00 96.75 99 ARG A N 1
ATOM 710 C CA . ARG A 1 99 ? -1.948 10.393 -9.271 1.00 96.75 99 ARG A CA 1
ATOM 711 C C . ARG A 1 99 ? -0.919 10.644 -10.370 1.00 96.75 99 ARG A C 1
ATOM 713 O O . ARG A 1 99 ? -1.256 10.539 -11.543 1.00 96.75 99 ARG A O 1
ATOM 720 N N . GLY A 1 100 ? 0.326 10.949 -10.003 1.00 94.62 100 GLY A N 1
ATOM 721 C CA . GLY A 1 100 ? 1.405 11.154 -10.970 1.00 94.62 100 GLY A CA 1
ATOM 722 C C . GLY A 1 100 ? 1.633 9.926 -11.856 1.00 94.62 100 GLY A C 1
ATOM 723 O O . GLY A 1 100 ? 1.744 10.050 -13.076 1.00 94.62 100 GLY A O 1
ATOM 724 N N . TRP A 1 101 ? 1.641 8.732 -11.263 1.00 93.12 101 TRP A N 1
ATOM 725 C CA . TRP A 1 101 ? 1.772 7.480 -12.008 1.00 93.12 101 TRP A CA 1
ATOM 726 C C . TRP A 1 101 ? 0.523 7.121 -12.803 1.00 93.12 101 TRP A C 1
ATOM 728 O O . TRP A 1 101 ? 0.667 6.635 -13.919 1.00 93.12 101 TRP A O 1
ATOM 738 N N . ALA A 1 102 ? -0.675 7.405 -12.292 1.00 93.56 102 ALA A N 1
ATOM 739 C CA . ALA A 1 102 ? -1.911 7.229 -13.046 1.00 93.56 102 ALA A CA 1
ATOM 740 C C . ALA A 1 102 ? -1.905 8.076 -14.327 1.00 93.56 102 ALA A C 1
ATOM 742 O O . ALA A 1 102 ? -2.218 7.558 -15.386 1.00 93.56 102 ALA A O 1
ATOM 743 N N . THR A 1 103 ? -1.456 9.333 -14.279 1.00 93.75 103 THR A N 1
ATOM 744 C CA . THR A 1 103 ? -1.324 10.164 -15.491 1.00 93.75 103 THR A CA 1
ATOM 745 C C . THR A 1 103 ? -0.237 9.658 -16.444 1.00 93.75 103 THR A C 1
ATOM 747 O O . THR A 1 103 ? -0.373 9.772 -17.657 1.00 93.75 103 THR A O 1
ATOM 750 N N . LYS A 1 104 ? 0.879 9.140 -15.913 1.00 87.75 104 LYS A N 1
ATOM 751 C CA . LYS A 1 104 ? 2.037 8.728 -16.724 1.00 87.75 104 LYS A CA 1
ATOM 752 C C . LYS A 1 104 ? 1.882 7.338 -17.349 1.00 87.75 104 LYS A C 1
ATOM 754 O O . LYS A 1 104 ? 2.421 7.101 -18.427 1.00 87.75 104 LYS A O 1
ATOM 759 N N . TYR A 1 105 ? 1.218 6.422 -16.650 1.00 86.50 105 TYR A N 1
ATOM 760 C CA . TYR A 1 105 ? 1.150 4.999 -16.992 1.00 86.50 105 TYR A CA 1
ATOM 761 C C . TYR A 1 105 ? -0.281 4.448 -17.060 1.00 86.50 105 TYR A C 1
ATOM 763 O O . TYR A 1 105 ? -0.467 3.342 -17.562 1.00 86.50 105 TYR A O 1
ATOM 771 N N . GLY A 1 106 ? -1.279 5.172 -16.548 1.00 77.50 106 GLY A N 1
ATOM 772 C CA . GLY A 1 106 ? -2.688 4.827 -16.718 1.00 77.50 106 GLY A CA 1
ATOM 773 C C . GLY A 1 106 ? -3.135 5.191 -18.130 1.00 77.50 106 GLY A C 1
ATOM 774 O O . GLY A 1 106 ? -2.938 6.324 -18.566 1.00 77.50 106 GLY A O 1
ATOM 775 N N . GLY A 1 107 ? -3.652 4.198 -18.853 1.00 60.69 107 GLY A N 1
ATOM 776 C CA . GLY A 1 107 ? -4.211 4.366 -20.198 1.00 60.69 107 GLY A CA 1
ATOM 777 C C . GLY A 1 107 ? -5.577 5.034 -20.204 1.00 60.69 107 GLY A C 1
ATOM 778 O O . GLY A 1 107 ? -6.261 5.001 -19.156 1.00 60.69 107 GLY A O 1
#

Secondary structure (DSSP, 8-state):
-----HHHHHHHHHHHHHHH----SSPPPSS---HHHHHHHHHHHHHHHHHHHHHTTSSS-HHHHHHHHHHHH---GGGT-HHHHHHHH-HHHHHHHHHHHHHHH--

Sequence (107 aa):
KATPDPDGVAPLIAQSRAQSRLPLDGSPVPAGLSPEDIAEMIFFPVVNEACRVLAEGIVVKSSDIDTAAILGMGFPAFRGGIVHWGDSVGPAVIANKLRGWATKYGG

InterPro domains:
  IPR006108 3-hydroxyacyl-CoA dehydrogenase, C-terminal [PF00725] (40-106)
  IPR008927 6-phosphogluconate dehydrogenase-like, C-terminal domain superfamily [SSF48179] (33-106)

Foldseek 3Di:
DDDDDCPVCVVVVVVVVVPVPFDPPPPPGPDPADPVNVVLVVQLVVLVVLVVCCVVVVDVDSLVQQVCCCPPVVDPVVCVGSNSVDVVVNPVVSVVSVVVCCVVPND

pLDDT: mean 89.71, std 11.43, range [54.5, 98.19]

Organism: NCBI:txid1486918

Radius of gyration: 17.84 Å; chains: 1; bounding box: 38×48×39 Å